Protein AF-A0A699WPE3-F1 (afdb_monomer_lite)

InterPro domains: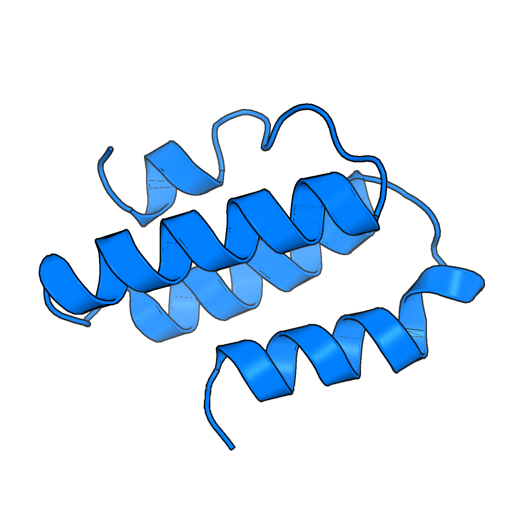
  IPR032301 Protein of unknown function DUF4844 [PF16133] (6-67)
  IPR038360 DUF4844 superfamily [G3DSA:1.20.1480.40] (1-72)

Sequence (72 aa):
ASELDGLAERLIAGIEGHPSKFWVLKQFQRSLEAVQEEDTEAKEHFGEELERLMAIVGIESSDGVLTYYLGM

Radius of gyration: 11.44 Å; chains: 1; bounding box: 25×25×32 Å

Structure (mmCIF, N/CA/C/O backbone):
data_AF-A0A699WPE3-F1
#
_entry.id   AF-A0A699WPE3-F1
#
loop_
_atom_site.group_PDB
_atom_site.id
_atom_site.type_symbol
_atom_site.label_atom_id
_atom_site.label_alt_id
_atom_site.label_comp_id
_atom_site.label_asym_id
_atom_site.label_entity_id
_atom_site.label_seq_id
_atom_site.pdbx_PDB_ins_code
_atom_site.Cartn_x
_atom_site.Cartn_y
_atom_site.Cartn_z
_atom_site.occupancy
_atom_site.B_iso_or_equiv
_atom_site.auth_seq_id
_atom_site.auth_comp_id
_atom_site.auth_asym_id
_atom_site.auth_atom_id
_atom_site.pdbx_PDB_model_num
ATOM 1 N N . ALA A 1 1 ? -7.558 -14.983 3.628 1.00 60.34 1 ALA A N 1
ATOM 2 C CA . ALA A 1 1 ? -6.261 -14.306 3.475 1.00 60.34 1 ALA A CA 1
ATOM 3 C C . ALA A 1 1 ? -6.418 -12.915 4.066 1.00 60.34 1 ALA A C 1
ATOM 5 O O . ALA A 1 1 ? -7.511 -12.368 3.936 1.00 60.34 1 ALA A O 1
ATOM 6 N N . SER A 1 2 ? -5.417 -12.408 4.782 1.00 86.31 2 SER A N 1
ATOM 7 C CA . SER A 1 2 ? -5.426 -11.021 5.269 1.00 86.31 2 SER A CA 1
ATOM 8 C C . SER A 1 2 ? -5.337 -10.043 4.086 1.00 86.31 2 SER A C 1
ATOM 10 O O . SER A 1 2 ? -4.954 -10.449 2.985 1.00 86.31 2 SER A O 1
ATOM 1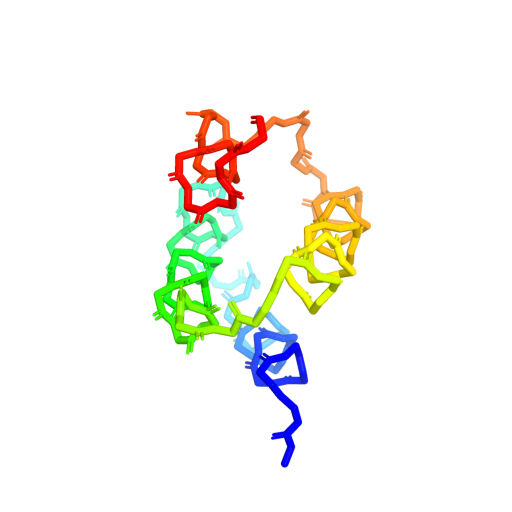2 N N . GLU A 1 3 ? -5.680 -8.762 4.272 1.00 93.88 3 GLU A N 1
ATOM 13 C CA . GLU A 1 3 ? -5.521 -7.770 3.191 1.00 93.88 3 GLU A CA 1
ATOM 14 C C . GLU A 1 3 ? -4.047 -7.631 2.769 1.00 93.88 3 GLU A C 1
ATOM 16 O O . GLU A 1 3 ? -3.752 -7.440 1.589 1.00 93.88 3 GLU A O 1
ATOM 21 N N . LEU A 1 4 ? -3.113 -7.823 3.707 1.00 93.62 4 LEU A N 1
ATOM 22 C CA . LEU A 1 4 ? -1.678 -7.817 3.429 1.00 93.62 4 LEU A CA 1
ATOM 23 C C . LEU A 1 4 ? -1.259 -8.977 2.514 1.00 93.62 4 LEU A C 1
ATOM 25 O O . LEU A 1 4 ? -0.519 -8.761 1.554 1.00 93.62 4 LEU A O 1
ATOM 29 N N . ASP A 1 5 ? -1.774 -10.187 2.754 1.00 94.00 5 ASP A N 1
ATOM 30 C CA . ASP A 1 5 ? -1.524 -11.340 1.877 1.00 94.00 5 ASP A CA 1
ATOM 31 C C . ASP A 1 5 ? -2.048 -11.063 0.463 1.00 94.00 5 ASP A C 1
ATOM 33 O O . ASP A 1 5 ? -1.351 -11.274 -0.530 1.00 94.00 5 ASP A O 1
ATOM 37 N N . GLY A 1 6 ? -3.266 -10.519 0.368 1.00 96.06 6 GLY A N 1
ATOM 38 C CA . GLY A 1 6 ? -3.875 -10.163 -0.910 1.00 96.06 6 GLY A CA 1
ATOM 39 C C . GLY A 1 6 ? -3.093 -9.078 -1.654 1.00 96.06 6 GLY A C 1
ATOM 40 O O . GLY A 1 6 ? -3.004 -9.111 -2.885 1.00 96.06 6 GLY A O 1
ATOM 41 N N . LEU A 1 7 ? -2.512 -8.115 -0.937 1.00 96.75 7 LEU A N 1
ATOM 42 C CA . LEU A 1 7 ? -1.608 -7.125 -1.512 1.00 96.75 7 LEU A CA 1
ATOM 43 C C . LEU A 1 7 ? -0.330 -7.779 -2.041 1.00 96.75 7 LEU A C 1
ATOM 45 O O . LEU A 1 7 ? 0.038 -7.538 -3.192 1.00 96.75 7 LEU A O 1
ATOM 49 N N . ALA A 1 8 ? 0.319 -8.620 -1.236 1.00 95.62 8 ALA A N 1
ATOM 50 C CA . ALA A 1 8 ? 1.548 -9.306 -1.618 1.00 95.62 8 ALA A CA 1
ATOM 51 C C . ALA A 1 8 ? 1.348 -10.172 -2.870 1.00 95.62 8 ALA A C 1
ATOM 53 O O . ALA A 1 8 ? 2.142 -10.084 -3.806 1.00 95.62 8 ALA A O 1
ATOM 54 N N . GLU A 1 9 ? 0.250 -10.928 -2.947 1.00 96.81 9 GLU A N 1
ATOM 55 C CA . GLU A 1 9 ? -0.110 -11.719 -4.130 1.00 96.81 9 GLU A CA 1
ATOM 56 C C . GLU A 1 9 ? -0.244 -10.850 -5.388 1.00 96.81 9 GLU A C 1
ATOM 58 O O . GLU A 1 9 ? 0.302 -11.191 -6.441 1.00 96.81 9 GLU A O 1
ATOM 63 N N . ARG A 1 10 ? -0.916 -9.692 -5.289 1.00 96.25 10 ARG A N 1
ATOM 64 C CA . ARG A 1 10 ? -1.043 -8.752 -6.416 1.00 96.25 10 ARG A CA 1
ATOM 65 C C . ARG A 1 10 ? 0.310 -8.218 -6.864 1.00 96.25 10 ARG A C 1
ATOM 67 O O . ARG A 1 10 ? 0.546 -8.131 -8.067 1.00 96.25 10 ARG A O 1
ATOM 74 N N . LEU A 1 11 ? 1.180 -7.854 -5.920 1.00 96.44 11 LEU A N 1
ATOM 75 C CA . LEU A 1 11 ? 2.519 -7.347 -6.220 1.00 96.44 11 LEU A CA 1
ATOM 76 C C . LEU A 1 11 ? 3.363 -8.418 -6.910 1.00 96.44 11 LEU A C 1
ATOM 78 O O . LEU A 1 11 ? 3.881 -8.159 -7.991 1.00 96.44 11 LEU A O 1
ATOM 82 N N . ILE A 1 12 ? 3.431 -9.627 -6.348 1.00 96.38 12 ILE A N 1
ATOM 83 C CA . ILE A 1 12 ? 4.184 -10.756 -6.917 1.00 96.38 12 ILE A CA 1
ATOM 84 C C . ILE A 1 12 ? 3.713 -11.061 -8.342 1.00 96.38 12 ILE A C 1
ATOM 86 O O . ILE A 1 12 ? 4.535 -11.237 -9.236 1.00 96.38 12 ILE A O 1
ATOM 90 N N . ALA A 1 13 ? 2.400 -11.077 -8.577 1.00 96.69 13 ALA A N 1
ATOM 91 C CA . ALA A 1 13 ? 1.845 -11.405 -9.886 1.00 96.69 13 ALA A CA 1
ATOM 92 C C . ALA A 1 13 ? 2.066 -10.318 -10.956 1.00 96.69 13 ALA A C 1
ATOM 94 O O . ALA A 1 13 ? 2.031 -10.627 -12.145 1.00 96.69 13 ALA A O 1
ATOM 95 N N . GLY A 1 14 ? 2.232 -9.048 -10.566 1.00 95.75 14 GLY A N 1
ATOM 96 C CA . GLY A 1 14 ? 2.185 -7.921 -11.505 1.00 95.75 14 GLY A CA 1
ATOM 97 C C . GLY A 1 14 ? 3.454 -7.078 -11.614 1.00 95.75 14 GLY A C 1
ATOM 98 O O . GLY A 1 14 ? 3.607 -6.361 -12.605 1.00 95.75 14 GLY A O 1
ATOM 99 N N . ILE A 1 15 ? 4.368 -7.146 -10.643 1.00 95.38 15 ILE A N 1
ATOM 100 C CA . ILE A 1 15 ? 5.486 -6.197 -10.561 1.00 95.38 15 ILE A CA 1
ATOM 101 C C . ILE A 1 15 ? 6.498 -6.357 -11.698 1.00 95.38 15 ILE A C 1
ATOM 103 O O . ILE A 1 15 ? 7.022 -5.355 -12.173 1.00 95.38 15 ILE A O 1
ATOM 107 N N . GLU A 1 16 ? 6.717 -7.574 -12.207 1.00 94.88 16 GLU A N 1
ATOM 108 C CA . GLU A 1 16 ? 7.603 -7.797 -13.360 1.00 94.88 16 GLU A CA 1
ATOM 109 C C . GLU A 1 16 ? 7.075 -7.121 -14.637 1.00 94.88 16 GLU A C 1
ATOM 111 O O . GLU A 1 16 ? 7.851 -6.577 -15.420 1.00 94.88 16 GLU A O 1
ATOM 116 N N . GLY A 1 17 ? 5.751 -7.108 -14.836 1.00 96.06 17 GLY A N 1
ATOM 117 C CA . GLY A 1 17 ? 5.110 -6.450 -15.981 1.00 96.06 17 GLY A CA 1
ATOM 118 C C . GLY A 1 17 ? 4.946 -4.938 -15.811 1.00 96.06 17 GLY A C 1
ATOM 119 O O . GLY A 1 17 ? 4.816 -4.209 -16.797 1.00 96.06 17 GLY A O 1
ATOM 120 N N . HIS A 1 18 ? 4.961 -4.454 -14.567 1.00 94.31 18 HIS A N 1
ATOM 121 C CA . HIS A 1 18 ? 4.722 -3.054 -14.222 1.00 94.31 18 HIS A CA 1
ATOM 122 C C . HIS A 1 18 ? 5.658 -2.551 -13.103 1.00 94.31 18 HIS A C 1
ATOM 124 O O . HIS A 1 18 ? 5.169 -2.123 -12.052 1.00 94.31 18 HIS A O 1
ATOM 130 N N . PRO A 1 19 ? 6.991 -2.523 -13.312 1.00 90.88 19 PRO A N 1
ATOM 131 C CA . PRO A 1 19 ? 7.972 -2.172 -12.282 1.00 90.88 19 PRO A CA 1
ATOM 132 C C . PRO A 1 19 ? 8.048 -0.651 -12.085 1.00 90.88 19 PRO A C 1
ATOM 134 O O . PRO A 1 19 ? 9.056 -0.003 -12.358 1.00 90.88 19 PRO A O 1
ATOM 137 N N . SER A 1 20 ? 6.941 -0.043 -11.667 1.00 94.94 20 SER A N 1
ATOM 138 C CA . SER A 1 20 ? 6.842 1.396 -11.452 1.00 94.94 20 SER A CA 1
ATOM 139 C C . SER A 1 20 ? 6.277 1.694 -10.075 1.00 94.94 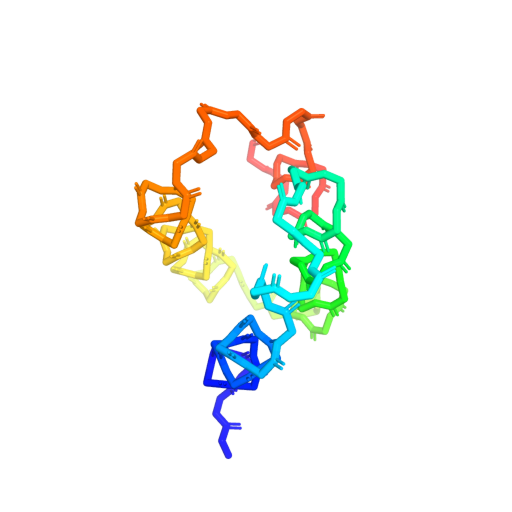20 SER A C 1
ATOM 141 O O . SER A 1 20 ? 5.300 1.079 -9.640 1.00 94.94 20 SER A O 1
ATOM 143 N N . LYS A 1 21 ? 6.842 2.719 -9.430 1.00 94.94 21 LYS A N 1
ATOM 144 C CA . LYS A 1 21 ? 6.327 3.283 -8.179 1.00 94.94 21 LYS A CA 1
ATOM 145 C C . LYS A 1 21 ? 4.822 3.549 -8.259 1.00 94.94 21 LYS A C 1
ATOM 147 O O . LYS A 1 21 ? 4.079 3.174 -7.362 1.00 94.94 21 LYS A O 1
ATOM 152 N N . PHE A 1 22 ? 4.370 4.141 -9.366 1.00 95.31 22 PHE A N 1
ATOM 153 C CA . PHE A 1 22 ? 2.957 4.437 -9.597 1.00 95.31 22 PHE A CA 1
ATOM 154 C C . PHE A 1 22 ? 2.071 3.188 -9.505 1.0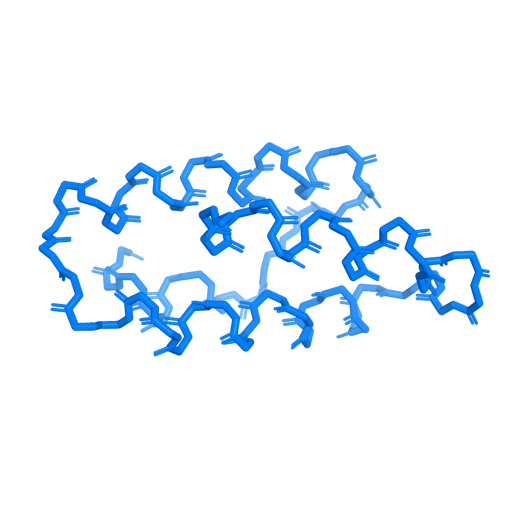0 95.31 22 PHE A C 1
ATOM 156 O O . PHE A 1 22 ? 1.046 3.204 -8.825 1.00 95.31 22 PHE A O 1
ATOM 163 N N . TRP A 1 23 ? 2.462 2.098 -10.170 1.00 96.50 23 TRP A N 1
ATOM 164 C CA . TRP A 1 23 ? 1.677 0.867 -10.170 1.00 96.50 23 TRP A CA 1
ATOM 165 C C . TRP A 1 23 ? 1.626 0.214 -8.784 1.00 96.50 23 TRP A C 1
ATOM 167 O O . TRP A 1 23 ? 0.553 -0.219 -8.358 1.00 96.50 23 TRP A O 1
ATOM 177 N N . VAL A 1 24 ? 2.751 0.203 -8.063 1.00 96.19 24 VAL A N 1
ATOM 178 C CA . VAL A 1 24 ? 2.823 -0.323 -6.692 1.00 96.19 24 VAL A CA 1
ATOM 179 C C . VAL A 1 24 ? 1.945 0.497 -5.747 1.00 96.19 24 VAL A C 1
ATOM 181 O O . VAL A 1 24 ? 1.093 -0.071 -5.065 1.00 96.19 24 VAL A O 1
ATOM 184 N N . LEU A 1 25 ? 2.063 1.830 -5.767 1.00 96.06 25 LEU A N 1
ATOM 185 C CA . LEU A 1 25 ? 1.231 2.708 -4.938 1.00 96.06 25 LEU A CA 1
ATOM 186 C C . LEU A 1 25 ? -0.259 2.576 -5.270 1.00 96.06 25 LEU A C 1
ATOM 188 O O . LEU A 1 25 ? -1.098 2.682 -4.379 1.00 96.06 25 LEU A O 1
ATOM 192 N N . LYS A 1 26 ? -0.613 2.263 -6.522 1.00 96.12 26 LYS A N 1
ATOM 193 C CA . LYS A 1 26 ? -1.996 1.928 -6.884 1.00 96.12 26 LYS A CA 1
ATOM 194 C C . LYS A 1 26 ? -2.493 0.634 -6.245 1.00 96.12 26 LYS A C 1
ATOM 196 O O . LYS A 1 26 ? -3.674 0.565 -5.916 1.00 96.12 26 LYS A O 1
ATOM 201 N N . GLN A 1 27 ? -1.641 -0.372 -6.053 1.00 96.81 27 GLN A N 1
ATOM 202 C CA . GLN A 1 27 ? -2.041 -1.577 -5.317 1.00 96.81 27 GLN A CA 1
ATOM 203 C C . GLN A 1 27 ? -2.168 -1.299 -3.819 1.00 96.81 27 GLN A C 1
ATOM 205 O O . GLN A 1 27 ? -3.112 -1.787 -3.205 1.00 96.81 27 GLN A O 1
ATOM 210 N N . PHE A 1 28 ? -1.279 -0.471 -3.264 1.00 96.31 28 PHE A N 1
ATOM 211 C CA . PHE A 1 28 ? -1.324 -0.051 -1.861 1.00 96.31 28 PHE A CA 1
ATOM 212 C C . PHE A 1 28 ? -2.599 0.733 -1.562 1.00 96.31 28 PHE A C 1
ATOM 214 O O . PHE A 1 28 ? -3.284 0.425 -0.595 1.00 96.31 28 PHE A O 1
ATOM 221 N N . GLN A 1 29 ? -2.959 1.693 -2.421 1.00 95.81 29 GLN A N 1
ATOM 222 C CA . GLN A 1 29 ? -4.182 2.484 -2.280 1.00 95.81 29 GLN A CA 1
ATOM 223 C C . GLN A 1 29 ? -5.420 1.588 -2.126 1.00 95.81 29 GLN A C 1
ATOM 225 O O . GLN A 1 29 ? -6.236 1.815 -1.241 1.00 95.81 29 GLN A O 1
ATOM 230 N N . ARG A 1 30 ? -5.534 0.536 -2.946 1.00 95.62 30 ARG A N 1
ATOM 231 C CA . ARG A 1 30 ? -6.665 -0.403 -2.881 1.00 95.62 30 ARG A CA 1
ATOM 232 C C . ARG A 1 30 ? -6.751 -1.121 -1.534 1.00 95.62 30 ARG A C 1
ATOM 234 O O . ARG A 1 30 ? -7.848 -1.340 -1.041 1.00 95.62 30 ARG A O 1
ATOM 241 N N . SER A 1 31 ? -5.608 -1.488 -0.960 1.00 96.44 31 SER A N 1
ATOM 242 C CA . SER A 1 31 ? -5.557 -2.124 0.358 1.00 96.44 31 SER A CA 1
ATOM 243 C C . SER A 1 31 ? -5.830 -1.147 1.492 1.00 96.44 31 SER A C 1
ATOM 245 O O . SER A 1 31 ? -6.546 -1.478 2.427 1.00 96.44 31 SER A O 1
ATOM 247 N N . LEU A 1 32 ? -5.307 0.074 1.386 1.00 95.25 32 LEU A N 1
ATOM 248 C CA . LEU A 1 32 ? -5.544 1.151 2.345 1.00 95.25 32 LEU A CA 1
ATOM 249 C C . LEU A 1 32 ? -7.026 1.541 2.423 1.00 95.25 32 LEU A C 1
ATOM 251 O O . LEU A 1 32 ? -7.534 1.803 3.508 1.00 95.25 32 LEU A O 1
ATOM 255 N N . GLU A 1 33 ? -7.732 1.533 1.291 1.00 95.00 33 GLU A N 1
ATOM 256 C CA . GLU A 1 33 ? -9.188 1.713 1.244 1.00 95.00 33 GLU A CA 1
ATOM 257 C C . GLU A 1 33 ? -9.932 0.581 1.970 1.00 95.00 33 GLU A C 1
ATOM 259 O O . GLU A 1 33 ? -10.933 0.839 2.633 1.00 95.00 33 GLU A O 1
ATOM 264 N N . ALA A 1 34 ? -9.438 -0.660 1.893 1.00 93.56 34 ALA A N 1
ATOM 265 C CA . ALA A 1 34 ? -10.074 -1.814 2.529 1.00 93.56 34 ALA A CA 1
ATOM 266 C C . ALA A 1 34 ? -9.930 -1.818 4.061 1.00 93.56 34 ALA A C 1
ATOM 268 O O . ALA A 1 34 ? -10.851 -2.245 4.752 1.00 93.56 34 ALA A O 1
ATOM 269 N N . VAL A 1 35 ? -8.813 -1.306 4.588 1.00 92.56 35 VAL A N 1
ATOM 270 C CA . VAL A 1 35 ? -8.549 -1.231 6.040 1.00 92.56 35 VAL A CA 1
ATOM 271 C C . VAL A 1 35 ? -8.955 0.115 6.657 1.00 92.56 35 VAL A C 1
ATOM 273 O O . VAL A 1 35 ? -8.709 0.380 7.833 1.00 92.56 35 VAL A O 1
ATOM 276 N N . GLN A 1 36 ? -9.590 1.004 5.884 1.00 89.50 36 GLN A N 1
ATOM 277 C CA . GLN A 1 36 ? -9.911 2.364 6.327 1.00 89.50 36 GLN A CA 1
ATOM 278 C C . GLN A 1 36 ? -10.871 2.406 7.528 1.00 89.50 36 GLN A C 1
ATOM 280 O O . GLN A 1 36 ? -10.835 3.361 8.305 1.00 89.50 36 GLN A O 1
ATOM 285 N N . GLU A 1 37 ? -11.723 1.398 7.705 1.00 90.25 37 GLU A N 1
ATOM 286 C CA . GLU A 1 37 ? -12.669 1.320 8.828 1.00 90.25 37 GLU A CA 1
ATOM 287 C C . GLU A 1 37 ? -12.118 0.550 10.038 1.00 90.25 37 GLU A C 1
ATOM 289 O O . GLU A 1 37 ? -12.787 0.479 11.068 1.00 90.25 37 GLU A O 1
ATOM 294 N N . GLU A 1 38 ? -10.899 0.009 9.948 1.00 91.94 38 GLU A N 1
ATOM 295 C CA . GLU A 1 38 ? -10.261 -0.681 11.069 1.00 91.94 38 GLU A CA 1
ATOM 296 C C . GLU A 1 38 ? -9.848 0.302 12.179 1.00 91.94 38 GLU A C 1
ATOM 298 O O . GLU A 1 38 ? -9.795 1.529 11.987 1.00 91.94 38 GLU A O 1
ATOM 303 N N . ASP A 1 39 ? -9.594 -0.237 13.372 1.00 93.12 39 ASP A N 1
ATOM 304 C CA . ASP A 1 39 ? -9.128 0.557 14.504 1.00 93.12 39 ASP A CA 1
ATOM 305 C C . ASP A 1 39 ? -7.702 1.098 14.287 1.00 93.12 39 ASP A C 1
ATOM 307 O O . ASP A 1 39 ? -7.006 0.769 13.323 1.00 93.12 39 ASP A O 1
ATOM 311 N N . THR A 1 40 ? -7.287 2.006 15.169 1.00 91.81 40 THR A N 1
ATOM 312 C CA . THR A 1 40 ? -5.983 2.668 15.070 1.00 91.81 40 THR A CA 1
ATOM 313 C C . THR A 1 40 ? -4.821 1.678 15.137 1.00 91.81 40 THR A C 1
ATOM 315 O O . THR A 1 40 ? -3.871 1.836 14.380 1.00 91.81 40 THR A O 1
ATOM 318 N N . GLU A 1 41 ? -4.903 0.650 15.987 1.00 92.69 41 GLU A N 1
ATOM 319 C CA . GLU A 1 41 ? -3.821 -0.326 16.170 1.00 92.69 41 GLU A CA 1
ATOM 320 C C . GLU A 1 41 ? -3.628 -1.160 14.897 1.00 92.69 41 GLU A C 1
ATOM 322 O O . GLU A 1 41 ? -2.505 -1.341 14.423 1.00 92.69 41 GLU A O 1
ATOM 327 N N . ALA A 1 42 ? -4.727 -1.594 14.281 1.00 91.81 42 ALA A N 1
ATOM 328 C CA . ALA A 1 42 ? -4.692 -2.325 13.022 1.00 91.81 42 ALA A CA 1
ATOM 329 C C . ALA A 1 42 ? -4.117 -1.475 11.873 1.00 91.81 42 ALA A C 1
ATOM 331 O O . ALA A 1 42 ? -3.291 -1.956 11.095 1.00 91.81 42 ALA A O 1
ATOM 332 N N . LYS A 1 43 ? -4.481 -0.188 11.799 1.00 93.25 43 LYS A N 1
ATOM 333 C CA . LYS A 1 43 ? -3.949 0.759 10.803 1.00 93.25 43 LYS A CA 1
ATOM 334 C C . LYS A 1 43 ? -2.463 1.047 10.976 1.00 93.25 43 LYS A C 1
ATOM 336 O O . LYS A 1 43 ? -1.746 1.088 9.977 1.00 93.25 43 LYS A O 1
ATOM 341 N N . GLU A 1 44 ? -2.008 1.246 12.209 1.00 92.44 44 GLU A N 1
ATOM 342 C CA . GLU A 1 44 ? -0.588 1.439 12.526 1.00 92.44 44 GLU A CA 1
ATOM 343 C C . GLU A 1 44 ? 0.216 0.209 12.101 1.00 92.44 44 GLU A C 1
ATOM 345 O O . GLU A 1 44 ? 1.168 0.332 11.328 1.00 92.44 44 GLU A O 1
ATOM 350 N N . HIS A 1 45 ? -0.236 -0.985 12.498 1.00 93.25 45 HIS A N 1
ATOM 351 C CA . HIS A 1 45 ? 0.411 -2.233 12.106 1.00 93.25 45 HIS A CA 1
ATOM 352 C C . HIS A 1 45 ? 0.442 -2.413 10.582 1.00 93.25 45 HIS A C 1
ATOM 354 O O . HIS A 1 45 ? 1.479 -2.756 10.012 1.00 93.25 45 HIS A O 1
ATOM 360 N N . PHE A 1 46 ? -0.668 -2.133 9.897 1.00 94.69 46 PHE A N 1
ATOM 361 C CA . PHE A 1 46 ? -0.727 -2.207 8.441 1.00 94.69 46 PHE A CA 1
ATOM 362 C C . PHE A 1 46 ? 0.251 -1.227 7.778 1.00 94.69 46 PHE A C 1
ATOM 364 O O . PHE A 1 46 ? 0.941 -1.592 6.826 1.00 94.69 46 PHE A O 1
ATOM 371 N N . GLY A 1 47 ? 0.360 -0.004 8.304 1.00 94.75 47 GLY A N 1
ATOM 372 C CA . GLY A 1 47 ? 1.323 1.002 7.858 1.00 94.75 47 GLY A CA 1
ATOM 373 C C . GLY A 1 47 ? 2.772 0.527 7.942 1.00 94.75 47 GLY A C 1
ATOM 374 O O . GLY A 1 47 ? 3.498 0.630 6.952 1.00 94.75 47 GLY A O 1
ATOM 375 N N . GLU A 1 48 ? 3.173 -0.059 9.071 1.00 94.88 48 GLU A N 1
ATOM 376 C CA . GLU A 1 48 ? 4.525 -0.608 9.254 1.00 94.88 48 GLU A CA 1
ATOM 377 C C . GLU A 1 48 ? 4.858 -1.698 8.222 1.00 94.88 48 GLU A C 1
ATOM 379 O O . GLU A 1 48 ? 5.965 -1.742 7.677 1.00 94.88 48 GLU A O 1
ATOM 384 N N . GLU A 1 49 ? 3.904 -2.578 7.911 1.00 95.88 49 GLU A N 1
ATOM 385 C CA . GLU A 1 49 ? 4.110 -3.628 6.909 1.00 95.88 49 GLU A CA 1
ATOM 386 C C . GLU A 1 49 ? 4.184 -3.060 5.481 1.00 95.88 49 GLU A C 1
ATOM 388 O O . GLU A 1 49 ? 4.990 -3.527 4.667 1.00 95.88 49 GLU A O 1
ATOM 393 N N . LEU A 1 50 ? 3.422 -2.005 5.167 1.00 95.94 50 LEU A N 1
ATOM 394 C CA . LEU A 1 50 ? 3.540 -1.300 3.885 1.00 95.94 50 LEU A CA 1
ATOM 395 C C . LEU A 1 50 ? 4.914 -0.639 3.712 1.00 95.94 50 LEU A C 1
ATOM 397 O O . LEU A 1 50 ? 5.476 -0.691 2.615 1.00 95.94 50 LEU A O 1
ATOM 401 N N . GLU A 1 51 ? 5.483 -0.058 4.768 1.00 94.69 51 GLU A N 1
ATOM 402 C CA . GLU A 1 51 ? 6.839 0.506 4.732 1.00 94.69 51 GLU A CA 1
ATOM 403 C C . GLU A 1 51 ? 7.900 -0.571 4.467 1.00 94.69 51 GLU A C 1
ATOM 405 O O . GLU A 1 51 ? 8.815 -0.372 3.659 1.00 94.69 51 GLU A O 1
ATOM 410 N N . ARG A 1 52 ? 7.751 -1.757 5.066 1.00 95.38 52 ARG A N 1
ATOM 411 C CA . ARG A 1 52 ? 8.630 -2.904 4.780 1.00 95.38 52 ARG A CA 1
ATOM 412 C C . ARG A 1 52 ? 8.514 -3.358 3.330 1.00 95.38 52 ARG A C 1
ATOM 414 O O . ARG A 1 52 ? 9.532 -3.603 2.682 1.00 95.38 52 ARG A O 1
ATOM 421 N N . LEU A 1 53 ? 7.296 -3.436 2.793 1.00 95.06 53 LEU A N 1
ATOM 422 C CA . LEU A 1 53 ? 7.080 -3.767 1.383 1.00 95.06 53 LEU A CA 1
ATOM 423 C C . LEU A 1 53 ? 7.700 -2.719 0.455 1.00 95.06 53 LEU A C 1
ATOM 425 O O . LEU A 1 53 ? 8.328 -3.094 -0.534 1.00 95.06 53 LEU A O 1
ATOM 429 N N . MET A 1 54 ? 7.589 -1.428 0.784 1.00 94.50 54 MET A N 1
ATOM 430 C CA . MET A 1 54 ? 8.250 -0.343 0.050 1.00 94.50 54 MET A CA 1
ATOM 431 C C . MET A 1 54 ? 9.768 -0.526 0.006 1.00 94.50 54 MET A C 1
ATOM 433 O O . MET A 1 54 ? 10.355 -0.416 -1.071 1.00 94.50 54 MET A O 1
ATOM 437 N N . ALA A 1 55 ? 10.395 -0.887 1.128 1.00 95.69 55 ALA A N 1
ATOM 438 C CA . ALA A 1 55 ? 11.825 -1.183 1.169 1.00 95.69 55 ALA A CA 1
ATOM 439 C C . ALA A 1 55 ? 12.207 -2.375 0.268 1.00 95.69 55 ALA A C 1
ATOM 441 O O . ALA A 1 55 ? 13.219 -2.315 -0.428 1.00 95.69 55 ALA A O 1
ATOM 442 N N . ILE A 1 56 ? 11.385 -3.431 0.226 1.00 94.44 56 ILE A N 1
ATOM 443 C CA . ILE A 1 56 ? 11.618 -4.622 -0.614 1.00 94.44 56 ILE A CA 1
ATOM 444 C C . ILE A 1 56 ? 11.539 -4.284 -2.106 1.00 94.44 56 ILE A C 1
ATOM 446 O O . ILE A 1 56 ? 12.377 -4.728 -2.889 1.00 94.44 56 ILE A O 1
ATOM 450 N N . VAL A 1 57 ? 10.539 -3.500 -2.511 1.00 92.12 57 VAL A N 1
ATOM 451 C CA . VAL A 1 57 ? 10.303 -3.156 -3.926 1.00 92.12 57 VAL A CA 1
ATOM 452 C C . VAL A 1 57 ? 11.068 -1.907 -4.385 1.00 92.12 57 VAL A C 1
ATOM 454 O O . VAL A 1 57 ? 10.913 -1.481 -5.528 1.00 92.12 57 VAL A O 1
ATOM 457 N N . GLY A 1 58 ? 11.903 -1.324 -3.518 1.00 94.12 58 GLY A N 1
ATOM 458 C CA . GLY A 1 58 ? 12.766 -0.185 -3.842 1.0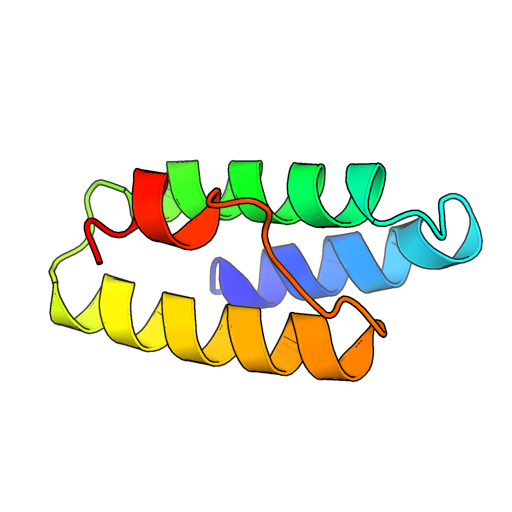0 94.12 58 GLY A CA 1
ATOM 459 C C . GLY A 1 58 ? 12.034 1.155 -3.967 1.00 94.12 58 GLY A C 1
ATOM 460 O O . GLY A 1 58 ? 12.418 1.989 -4.786 1.00 94.12 58 GLY A O 1
ATOM 461 N N . ILE A 1 59 ? 10.969 1.374 -3.193 1.00 94.50 59 ILE A N 1
ATOM 462 C CA . ILE A 1 59 ? 10.234 2.644 -3.140 1.00 94.50 59 ILE A CA 1
ATOM 463 C C . ILE A 1 59 ? 10.655 3.427 -1.899 1.00 94.50 59 ILE A C 1
ATOM 465 O O . ILE A 1 59 ? 10.432 3.002 -0.774 1.00 94.50 59 ILE A O 1
ATOM 469 N N . GLU A 1 60 ? 11.206 4.618 -2.111 1.00 92.69 60 GLU A N 1
ATOM 470 C CA . GLU A 1 60 ? 11.741 5.460 -1.030 1.00 92.69 60 GLU A CA 1
ATOM 471 C C . GLU A 1 60 ? 10.677 6.305 -0.313 1.00 92.69 60 GLU A C 1
ATOM 473 O O . GLU A 1 60 ? 10.892 6.774 0.798 1.00 92.69 60 GLU A O 1
ATOM 478 N N . SER A 1 61 ? 9.532 6.551 -0.954 1.00 92.50 61 SER A N 1
ATOM 479 C CA . SER A 1 61 ? 8.481 7.429 -0.432 1.00 92.50 61 SER A CA 1
ATOM 480 C C . SER A 1 61 ? 7.116 7.014 -0.961 1.00 92.50 61 SER A C 1
ATOM 482 O O . SER A 1 61 ? 6.992 6.653 -2.130 1.00 92.50 61 SER A O 1
ATOM 484 N N . SER A 1 62 ? 6.082 7.128 -0.130 1.00 91.44 62 SER A N 1
ATOM 485 C CA . SER A 1 62 ? 4.689 6.887 -0.518 1.00 91.44 62 SER A CA 1
ATOM 486 C C . SER A 1 62 ? 4.008 8.105 -1.149 1.00 91.44 62 SER A C 1
ATOM 488 O O . SER A 1 62 ? 2.828 8.034 -1.477 1.00 91.44 62 SER A O 1
ATOM 490 N N . ASP A 1 63 ? 4.718 9.230 -1.296 1.00 92.44 63 ASP A N 1
ATOM 491 C CA . ASP A 1 63 ? 4.172 10.522 -1.743 1.00 92.44 63 ASP A CA 1
ATOM 492 C C . ASP A 1 63 ? 2.951 10.979 -0.918 1.00 92.44 63 ASP A C 1
ATOM 494 O O . ASP A 1 63 ? 2.024 11.598 -1.435 1.00 92.44 63 ASP A O 1
ATOM 498 N N . GLY A 1 64 ? 2.942 10.653 0.380 1.00 91.38 64 GLY A N 1
ATOM 499 C CA . GLY A 1 64 ? 1.867 11.007 1.310 1.00 91.38 64 GLY A CA 1
ATOM 500 C C . GLY A 1 64 ? 0.641 10.092 1.252 1.00 91.38 64 GLY A C 1
ATOM 501 O O . GLY A 1 64 ? -0.307 10.326 1.996 1.00 91.38 64 GLY A O 1
ATOM 502 N N . VAL A 1 65 ? 0.645 9.040 0.421 1.00 92.62 65 VAL A N 1
ATOM 503 C CA . VAL A 1 65 ? -0.473 8.083 0.328 1.00 92.62 65 VAL A CA 1
ATOM 504 C C . VAL A 1 65 ? -0.723 7.397 1.672 1.00 92.62 65 VAL A C 1
ATOM 506 O O . VAL A 1 65 ? -1.862 7.355 2.121 1.00 92.62 65 VAL A O 1
ATOM 509 N N . LEU A 1 66 ? 0.324 6.908 2.345 1.00 92.88 66 LEU A N 1
ATOM 510 C CA . LEU A 1 66 ? 0.176 6.249 3.651 1.00 92.88 66 LEU A CA 1
ATOM 511 C C . LEU A 1 66 ? -0.382 7.223 4.701 1.00 92.88 66 LEU A C 1
ATOM 513 O O . LEU A 1 66 ? -1.407 6.932 5.309 1.00 92.88 66 LEU A O 1
ATOM 517 N N . THR A 1 67 ? 0.220 8.411 4.829 1.00 91.94 67 THR A N 1
ATOM 518 C CA . THR A 1 67 ? -0.249 9.492 5.718 1.00 91.94 67 THR A CA 1
ATOM 519 C C . THR A 1 67 ? -1.718 9.841 5.494 1.00 91.94 67 THR A C 1
ATOM 521 O O . THR A 1 67 ? -2.481 9.958 6.450 1.00 91.94 67 THR A O 1
ATOM 524 N N . TYR A 1 68 ? -2.152 9.960 4.236 1.00 92.25 68 TYR A N 1
ATOM 525 C CA . TYR A 1 68 ? -3.532 10.319 3.912 1.00 92.25 68 TYR A CA 1
ATOM 526 C C . TYR A 1 68 ? -4.555 9.288 4.410 1.00 92.25 68 TYR A C 1
ATOM 528 O O . TYR A 1 68 ? -5.593 9.672 4.946 1.00 92.25 68 TYR A O 1
ATOM 536 N N . TYR A 1 69 ? -4.278 7.993 4.234 1.00 91.00 69 TYR A N 1
ATOM 537 C CA . TYR A 1 69 ? -5.226 6.929 4.585 1.00 91.00 69 TYR A CA 1
ATOM 538 C C . TYR A 1 69 ? -5.150 6.500 6.052 1.00 91.00 69 TYR A C 1
ATOM 540 O O . TYR A 1 69 ? -6.173 6.142 6.634 1.00 91.00 69 TYR A O 1
ATOM 548 N N . LEU A 1 70 ? -3.958 6.532 6.645 1.00 88.94 70 LEU A N 1
ATOM 549 C CA . LEU A 1 70 ? -3.732 6.068 8.014 1.00 88.94 70 LEU A CA 1
ATOM 550 C C . LEU A 1 70 ? -3.891 7.191 9.048 1.00 88.94 70 LEU A C 1
ATOM 552 O O . LEU A 1 70 ? -4.022 6.909 10.234 1.00 88.94 70 LEU A O 1
ATOM 556 N N . GLY A 1 71 ? -3.940 8.454 8.608 1.00 82.00 71 GLY A N 1
ATOM 557 C CA . GLY A 1 71 ? -4.091 9.607 9.498 1.00 82.00 71 GLY A CA 1
ATOM 558 C C . GLY A 1 71 ? -2.848 9.891 10.346 1.00 82.00 71 GLY A C 1
ATOM 559 O O . GLY A 1 71 ? -2.986 10.470 11.423 1.00 82.00 71 GLY A O 1
ATOM 560 N N . MET A 1 72 ? -1.672 9.472 9.861 1.00 64.19 72 MET A N 1
ATOM 561 C CA . MET A 1 72 ? -0.359 9.618 10.508 1.00 64.19 72 MET A CA 1
ATOM 562 C C . MET A 1 72 ? 0.468 10.745 9.898 1.00 64.19 72 MET A C 1
ATOM 564 O O . MET A 1 72 ? 0.667 10.718 8.660 1.00 64.19 72 MET A O 1
#

Foldseek 3Di:
DQLLVVLVVCCVVPCVVPLDLVVNLVSVLVSLVVCLPPDLVVLVV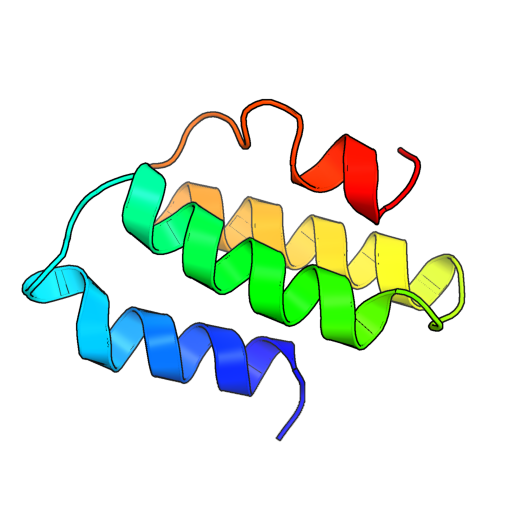SLVVVVVVCVVSVHPDSVCSSCVSNVD

Organism: Tanacetum cinerariifolium (NCBI:txid118510)

pLDDT: mean 93.01, std 5.79, range [60.34, 96.81]

Secondary structure (DSSP, 8-state):
--HHHHHHHHHHHHTTT---HHHHHHHHHHHHHHTTTS-HHHHHHHHHHHHHHHHHHT----TTHHHHHH--